Protein AF-A0A645A146-F1 (afdb_monomer_lite)

Sequence (85 aa):
MEFTNPPYFINSIKINNGNALLSEMENNQNSFFMIQNTTLDKEIGVDIKTDSHTKIILKNGSVIPASYIKEEFKLTPGDMVIFMR

Foldseek 3Di:
DPPDDDPPFWPDKDKADADWDWDWDDDPPKIKIKTWGQDAADKIKIDTDGDQAKWKQDPVRDIDTPVVCPDIDIAGHGGMIMIMD

pLDDT: mean 92.21, std 8.39, range [42.38, 97.44]

Radius of gyration: 12.28 Å; chains: 1; bounding box: 28×28×33 Å

Secondary structure (DSSP, 8-state):
-------TTEEEEEEESS-EEEEEEE-SS-EEEEEEE--SSS-EEEE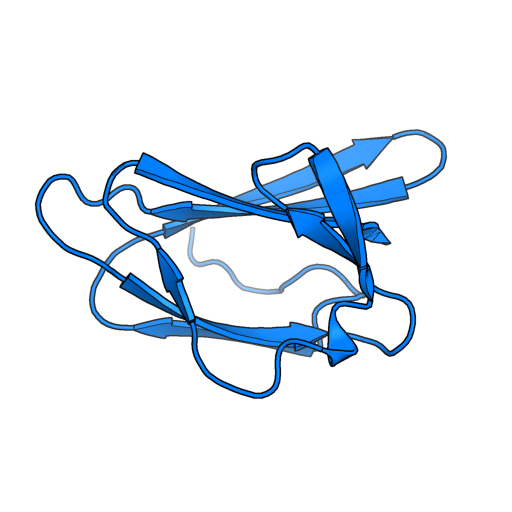EEE-TT-EEE-TTS-EEEGGG--S-EEE-TT-EEEEE-

Organism: NCBI:txid1076179

Structure (mmCIF, N/CA/C/O backbone):
data_AF-A0A645A146-F1
#
_entry.id   AF-A0A645A146-F1
#
loop_
_atom_site.group_PDB
_atom_site.id
_atom_site.type_symbol
_atom_site.label_atom_id
_atom_site.label_alt_id
_atom_site.label_comp_id
_atom_site.label_asym_id
_atom_site.label_entity_id
_atom_site.label_seq_id
_atom_site.pdbx_PDB_ins_code
_atom_site.Cartn_x
_atom_site.Cartn_y
_atom_site.Cartn_z
_atom_site.occupancy
_atom_site.B_iso_or_equiv
_atom_site.auth_seq_id
_atom_site.auth_comp_id
_atom_site.auth_asym_id
_atom_site.auth_atom_id
_atom_site.pdbx_PDB_model_num
ATOM 1 N N . MET A 1 1 ? -2.955 -17.757 8.271 1.00 42.38 1 MET A N 1
ATOM 2 C CA . MET A 1 1 ? -1.620 -17.614 7.660 1.00 42.38 1 MET A CA 1
ATOM 3 C C . MET A 1 1 ? -1.173 -16.203 7.948 1.00 42.38 1 MET A C 1
ATOM 5 O O . MET A 1 1 ? -1.910 -15.283 7.620 1.00 42.38 1 MET A O 1
ATOM 9 N N . GLU A 1 2 ? -0.055 -16.041 8.644 1.00 54.78 2 GLU A N 1
ATOM 10 C CA . GLU A 1 2 ? 0.572 -14.730 8.801 1.00 54.78 2 GLU A CA 1
ATOM 11 C C . GLU A 1 2 ? 1.214 -14.340 7.465 1.00 54.78 2 GLU A C 1
ATOM 13 O O . GLU A 1 2 ? 1.707 -15.200 6.736 1.00 54.78 2 GLU A O 1
ATOM 18 N N . PHE A 1 3 ? 1.157 -13.060 7.109 1.00 65.00 3 PHE A N 1
ATOM 19 C CA . PHE A 1 3 ? 1.844 -12.531 5.935 1.00 65.00 3 PHE A CA 1
ATOM 20 C C . PHE A 1 3 ? 3.353 -12.574 6.199 1.00 65.00 3 PHE A C 1
ATOM 22 O O . PHE A 1 3 ? 3.869 -11.755 6.954 1.00 65.00 3 PHE A O 1
ATOM 29 N N . THR A 1 4 ? 4.049 -13.572 5.651 1.00 70.12 4 THR A N 1
ATOM 30 C CA . THR A 1 4 ? 5.452 -13.827 6.011 1.00 70.12 4 THR A CA 1
ATOM 31 C C . THR A 1 4 ? 6.448 -13.052 5.161 1.00 70.12 4 THR A C 1
ATOM 33 O O . THR A 1 4 ? 7.496 -12.691 5.680 1.00 70.12 4 THR A O 1
ATOM 36 N N . ASN A 1 5 ? 6.142 -12.783 3.886 1.00 81.81 5 ASN A N 1
ATOM 37 C CA . ASN A 1 5 ? 7.029 -12.047 2.984 1.00 81.81 5 ASN A CA 1
ATOM 38 C C . ASN A 1 5 ? 6.225 -11.134 2.050 1.00 81.81 5 ASN A C 1
ATOM 40 O O . ASN A 1 5 ? 5.280 -11.614 1.421 1.00 81.81 5 ASN A O 1
ATOM 44 N N . PRO A 1 6 ? 6.594 -9.850 1.929 1.00 87.56 6 PRO A N 1
ATOM 45 C CA . PRO A 1 6 ? 6.013 -8.978 0.926 1.00 87.56 6 PRO A CA 1
ATOM 46 C C . PRO A 1 6 ? 6.564 -9.265 -0.484 1.00 87.56 6 PRO A C 1
ATOM 48 O O . PRO A 1 6 ? 7.606 -9.917 -0.609 1.00 87.56 6 PRO A O 1
ATOM 51 N N . PRO A 1 7 ? 5.893 -8.775 -1.547 1.00 91.19 7 PRO A N 1
ATOM 52 C CA . PRO A 1 7 ? 6.393 -8.893 -2.916 1.00 91.19 7 PRO A CA 1
ATOM 53 C C . PRO A 1 7 ? 7.786 -8.274 -3.069 1.00 91.19 7 PRO A C 1
ATOM 55 O O . PRO A 1 7 ? 8.129 -7.335 -2.353 1.00 91.19 7 PRO A O 1
ATOM 58 N N . TYR A 1 8 ? 8.571 -8.738 -4.046 1.00 93.69 8 TYR A N 1
ATOM 59 C CA . TYR A 1 8 ? 9.999 -8.390 -4.187 1.00 93.69 8 TYR A CA 1
ATOM 60 C C . TYR A 1 8 ? 10.303 -6.882 -4.304 1.00 93.69 8 TYR A C 1
ATOM 62 O O . TYR A 1 8 ? 11.435 -6.459 -4.084 1.00 93.69 8 TYR A O 1
ATOM 70 N N . PHE A 1 9 ? 9.311 -6.075 -4.679 1.00 94.94 9 PHE A N 1
ATOM 71 C CA . PHE A 1 9 ? 9.412 -4.624 -4.852 1.00 94.94 9 PHE A CA 1
ATOM 72 C C . PHE A 1 9 ? 8.955 -3.818 -3.625 1.00 94.94 9 PHE A C 1
ATOM 74 O O . PHE A 1 9 ? 9.018 -2.586 -3.623 1.00 94.94 9 PHE A O 1
ATOM 81 N N . ILE A 1 10 ? 8.518 -4.505 -2.569 1.00 95.06 10 ILE A N 1
ATOM 82 C CA . ILE A 1 10 ? 8.130 -3.939 -1.281 1.00 95.06 10 ILE A CA 1
ATOM 83 C C . ILE A 1 10 ? 9.203 -4.318 -0.253 1.00 95.06 10 ILE A C 1
ATOM 85 O O . ILE A 1 10 ? 9.310 -5.461 0.178 1.00 95.06 10 ILE A O 1
ATOM 89 N N . ASN A 1 11 ? 9.991 -3.334 0.173 1.00 93.50 11 ASN A N 1
ATOM 90 C CA . ASN A 1 11 ? 11.086 -3.526 1.126 1.00 93.50 11 ASN A CA 1
ATOM 91 C C . ASN A 1 11 ? 10.577 -3.744 2.556 1.00 93.50 11 ASN A C 1
ATOM 93 O O . ASN A 1 11 ? 11.159 -4.506 3.324 1.00 93.50 11 ASN A O 1
ATOM 97 N N . SER A 1 12 ? 9.514 -3.037 2.941 1.00 93.06 12 SER A N 1
ATOM 98 C CA . SER A 1 12 ? 8.877 -3.195 4.247 1.00 93.06 12 SER A CA 1
ATOM 99 C C . SER A 1 12 ? 7.449 -2.681 4.216 1.00 93.06 12 SER A C 1
ATOM 101 O O . SER A 1 12 ? 7.161 -1.702 3.529 1.00 93.06 12 SER A O 1
ATOM 103 N N . ILE A 1 13 ? 6.586 -3.282 5.027 1.00 93.19 13 ILE A N 1
ATOM 104 C CA . ILE A 1 13 ? 5.223 -2.819 5.268 1.00 93.19 13 ILE A CA 1
ATOM 105 C C . ILE A 1 13 ? 4.891 -2.956 6.751 1.00 93.19 13 ILE A C 1
ATOM 107 O O . ILE A 1 13 ? 5.193 -3.974 7.374 1.00 93.19 13 ILE A O 1
ATOM 111 N N . LYS A 1 14 ? 4.246 -1.935 7.306 1.00 93.56 14 LYS A N 1
ATOM 112 C CA . LYS A 1 14 ? 3.687 -1.941 8.651 1.00 93.56 14 LYS A CA 1
ATOM 113 C C . LYS A 1 14 ? 2.270 -1.382 8.605 1.00 93.56 14 LYS A C 1
ATOM 115 O O . LYS A 1 14 ? 2.046 -0.284 8.101 1.00 93.56 14 LYS A O 1
ATOM 120 N N . ILE A 1 15 ? 1.329 -2.150 9.148 1.00 93.94 15 ILE A N 1
ATOM 121 C CA . ILE A 1 15 ? -0.060 -1.731 9.335 1.00 93.94 15 ILE A CA 1
ATOM 122 C C . ILE A 1 15 ? -0.251 -1.371 10.803 1.00 93.94 15 ILE A C 1
ATOM 124 O O . ILE A 1 15 ? -0.003 -2.190 11.688 1.00 93.94 15 ILE A O 1
ATOM 128 N N . ASN A 1 16 ? -0.689 -0.144 11.056 1.00 94.62 16 ASN A N 1
ATOM 129 C CA . ASN A 1 16 ? -0.940 0.371 12.392 1.00 94.62 16 ASN A CA 1
ATOM 130 C C . ASN A 1 16 ? -2.451 0.507 12.634 1.00 94.62 16 ASN A C 1
ATOM 132 O O . ASN A 1 16 ? -3.207 0.924 11.756 1.00 94.62 16 ASN A O 1
ATOM 136 N N . ASN A 1 17 ? -2.878 0.206 13.864 1.00 91.62 17 ASN A N 1
ATOM 137 C CA . ASN A 1 17 ? -4.229 0.450 14.387 1.00 91.62 17 ASN A CA 1
ATOM 138 C C . ASN A 1 17 ? -5.399 -0.321 13.744 1.00 91.62 17 ASN A C 1
ATOM 140 O O . ASN A 1 17 ? -6.555 0.036 13.980 1.00 91.62 17 ASN A O 1
ATOM 144 N N . GLY A 1 18 ? -5.168 -1.434 13.047 1.00 89.12 18 GLY A N 1
ATOM 145 C CA . GLY A 1 18 ? -6.258 -2.280 12.553 1.00 89.12 18 GLY A CA 1
ATOM 146 C C . GLY A 1 18 ? -5.790 -3.444 11.694 1.00 89.12 18 GLY A C 1
ATOM 147 O O . GLY A 1 18 ? -4.624 -3.828 11.745 1.00 89.12 18 GLY A O 1
ATOM 148 N N . ASN A 1 19 ? -6.723 -3.988 10.914 1.00 90.62 19 ASN A N 1
ATOM 149 C CA . ASN A 1 19 ? -6.461 -5.070 9.974 1.00 90.62 19 ASN A CA 1
ATOM 150 C C . ASN A 1 19 ? -6.532 -4.546 8.540 1.00 90.62 19 ASN A C 1
ATOM 152 O O . ASN A 1 19 ? -7.365 -3.694 8.218 1.00 90.62 19 ASN A O 1
ATOM 156 N N . ALA A 1 20 ? -5.674 -5.096 7.688 1.00 93.94 20 ALA A N 1
ATOM 157 C CA . ALA A 1 20 ? -5.701 -4.857 6.258 1.00 93.94 20 ALA A CA 1
ATOM 158 C C . ALA A 1 20 ? -5.736 -6.185 5.503 1.00 93.94 20 ALA A C 1
ATOM 160 O O . ALA A 1 20 ? -5.089 -7.154 5.908 1.00 93.94 20 ALA A O 1
ATOM 161 N N . LEU A 1 21 ? -6.455 -6.206 4.384 1.00 94.12 21 LEU A N 1
ATOM 162 C CA . LEU A 1 21 ? -6.319 -7.249 3.379 1.00 94.12 21 LEU A CA 1
ATOM 163 C C . LEU A 1 21 ? -5.134 -6.883 2.489 1.00 94.12 21 LEU A C 1
ATOM 165 O O . LEU A 1 21 ? -5.101 -5.794 1.914 1.00 94.12 21 LEU A O 1
ATOM 169 N N . LEU A 1 22 ? -4.182 -7.803 2.384 1.00 94.25 22 LEU A N 1
ATOM 170 C CA . LEU A 1 22 ? -3.023 -7.695 1.508 1.00 94.25 22 LEU A CA 1
ATOM 171 C C . LEU A 1 22 ? -3.197 -8.700 0.371 1.00 94.25 22 LEU A C 1
ATOM 173 O O . LEU A 1 22 ? -3.451 -9.874 0.636 1.00 94.25 22 LEU A O 1
ATOM 177 N N . SER A 1 23 ? -3.070 -8.251 -0.875 1.00 93.62 23 SER A N 1
ATOM 178 C CA . SER A 1 23 ? -3.155 -9.132 -2.042 1.00 93.62 23 SER A CA 1
ATOM 179 C C . SER A 1 23 ? -2.050 -8.827 -3.032 1.00 93.62 23 SER A C 1
ATOM 181 O O . SER A 1 23 ? -1.817 -7.671 -3.383 1.00 93.62 23 SER A O 1
ATOM 183 N N . GLU A 1 24 ? -1.422 -9.883 -3.527 1.00 93.94 24 GLU A N 1
ATOM 184 C CA . GLU A 1 24 ? -0.542 -9.834 -4.685 1.00 93.94 24 GLU A CA 1
ATOM 185 C C . GLU A 1 24 ? -1.329 -10.269 -5.922 1.00 93.94 24 GLU A C 1
ATOM 187 O O . GLU A 1 24 ? -2.165 -11.173 -5.855 1.00 93.94 24 GLU A O 1
ATOM 192 N N . MET A 1 25 ? -1.122 -9.569 -7.030 1.00 94.31 25 MET A N 1
ATOM 193 C CA . MET A 1 25 ? -1.719 -9.882 -8.325 1.00 94.31 25 MET A CA 1
ATOM 194 C C . MET A 1 25 ? -0.660 -9.672 -9.397 1.00 94.31 25 MET A C 1
ATOM 196 O O . MET A 1 25 ? 0.182 -8.787 -9.275 1.00 94.31 25 MET A O 1
ATOM 200 N N . GLU A 1 26 ? -0.722 -10.432 -10.477 1.00 94.75 26 GLU A N 1
ATOM 201 C CA . GLU A 1 26 ? 0.214 -10.299 -11.586 1.00 94.75 26 GLU A CA 1
ATOM 202 C C . GLU A 1 26 ? -0.518 -10.356 -12.921 1.00 94.75 26 GLU A C 1
ATOM 204 O O . GLU A 1 26 ? -1.582 -10.963 -13.063 1.00 94.75 26 GLU A O 1
ATOM 209 N N . ASN A 1 27 ? 0.064 -9.699 -13.915 1.00 92.19 27 ASN A N 1
ATOM 210 C CA . ASN A 1 27 ? -0.224 -9.966 -15.312 1.00 92.19 27 ASN A CA 1
ATOM 211 C C . ASN A 1 27 ? 1.098 -10.164 -16.062 1.00 92.19 27 ASN A C 1
ATOM 213 O O . ASN A 1 27 ? 2.173 -10.062 -15.481 1.00 92.19 27 ASN A O 1
ATOM 217 N N . ASN A 1 28 ? 1.029 -10.401 -17.372 1.00 92.69 28 ASN A N 1
ATOM 218 C CA . ASN A 1 28 ? 2.214 -10.680 -18.193 1.00 92.69 28 ASN A CA 1
ATOM 219 C C . ASN A 1 28 ? 3.298 -9.583 -18.160 1.00 92.69 28 ASN A C 1
ATOM 221 O O . ASN A 1 28 ? 4.400 -9.814 -18.648 1.00 92.69 28 ASN A O 1
ATOM 225 N N . GLN A 1 29 ? 2.977 -8.377 -17.685 1.00 92.81 29 GLN A N 1
ATOM 226 C CA . GLN A 1 29 ? 3.849 -7.207 -17.756 1.00 92.81 29 GLN A CA 1
ATOM 227 C C . GLN A 1 29 ? 4.127 -6.546 -16.405 1.00 92.81 29 GLN A C 1
ATOM 229 O O . GLN A 1 29 ? 5.118 -5.832 -16.307 1.00 92.81 29 GLN A O 1
ATOM 234 N N . ASN A 1 30 ? 3.258 -6.715 -15.407 1.00 94.62 30 ASN A N 1
ATOM 235 C CA . ASN A 1 30 ? 3.328 -5.970 -14.154 1.00 94.62 30 ASN A CA 1
ATOM 236 C C . ASN A 1 30 ? 2.958 -6.853 -12.966 1.00 94.62 30 ASN A C 1
ATOM 238 O O . ASN A 1 30 ? 2.040 -7.678 -13.049 1.00 94.62 30 ASN A O 1
ATOM 242 N N . SER A 1 31 ? 3.601 -6.573 -11.840 1.00 96.19 31 SER A N 1
ATOM 243 C CA . SER A 1 31 ? 3.210 -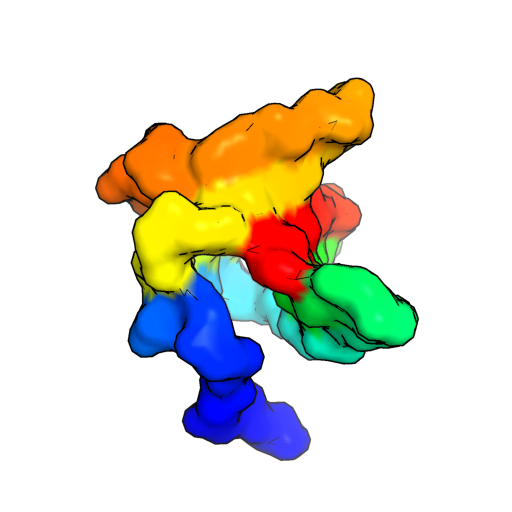7.088 -10.531 1.00 96.19 31 SER A CA 1
ATOM 244 C C . SER A 1 31 ? 2.491 -5.995 -9.749 1.00 96.19 31 SER A C 1
ATOM 246 O O . SER A 1 31 ? 2.876 -4.826 -9.782 1.00 96.19 31 SER A O 1
ATOM 248 N N . PHE A 1 32 ? 1.439 -6.367 -9.029 1.00 96.31 32 PHE A N 1
ATOM 249 C CA . PHE A 1 32 ? 0.622 -5.458 -8.240 1.00 96.31 32 PHE A CA 1
ATOM 250 C C . PHE A 1 32 ? 0.563 -5.908 -6.790 1.00 96.31 32 PHE A C 1
ATOM 252 O O . PHE A 1 32 ? 0.425 -7.094 -6.493 1.00 96.31 32 PHE A O 1
ATOM 259 N N . PHE A 1 33 ? 0.594 -4.936 -5.886 1.00 96.19 33 PHE A N 1
ATOM 260 C CA . PHE A 1 33 ? 0.395 -5.163 -4.465 1.00 96.19 33 PHE A CA 1
ATOM 261 C C . PH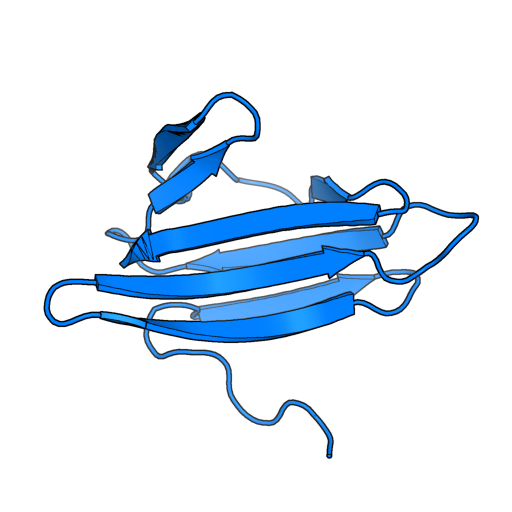E A 1 33 ? -0.698 -4.245 -3.935 1.00 96.19 33 PHE A C 1
ATOM 263 O O . PHE A 1 33 ? -0.593 -3.022 -4.005 1.00 96.19 33 PHE A O 1
ATOM 270 N N . MET A 1 34 ? -1.764 -4.844 -3.425 1.00 95.56 34 MET A N 1
ATOM 271 C CA . MET A 1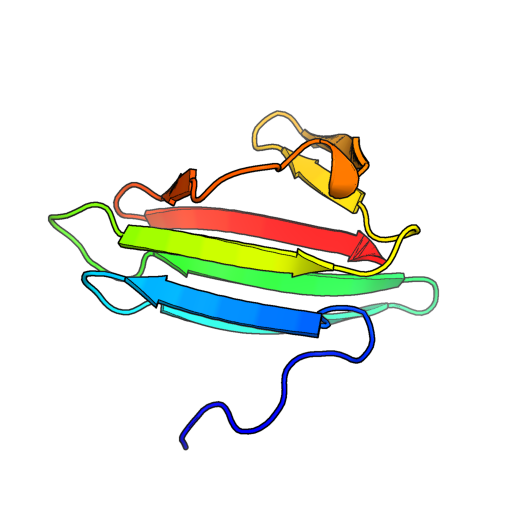 34 ? -2.954 -4.159 -2.947 1.00 95.56 34 MET A CA 1
ATOM 272 C C . MET A 1 34 ? -3.025 -4.223 -1.428 1.00 95.56 34 MET A C 1
ATOM 274 O O . MET A 1 34 ? -2.857 -5.290 -0.840 1.00 95.56 34 MET A O 1
ATOM 278 N N . ILE A 1 35 ? -3.342 -3.087 -0.812 1.00 95.38 35 ILE A N 1
ATOM 279 C CA . ILE A 1 35 ? -3.622 -2.972 0.619 1.00 95.38 35 ILE A CA 1
ATOM 280 C C . ILE A 1 35 ? -5.005 -2.355 0.753 1.00 95.38 35 ILE A C 1
ATOM 282 O O . ILE A 1 35 ? -5.231 -1.248 0.264 1.00 95.38 35 ILE A O 1
ATOM 286 N N . GLN A 1 36 ? -5.918 -3.051 1.419 1.00 95.75 36 GLN A N 1
ATOM 287 C CA . GLN A 1 36 ? -7.268 -2.562 1.680 1.00 95.75 36 GLN A CA 1
ATOM 288 C C . GLN A 1 36 ? -7.543 -2.530 3.179 1.00 95.75 36 GLN A C 1
ATOM 290 O O . GLN A 1 36 ? -7.302 -3.516 3.876 1.00 95.75 36 GLN A O 1
ATOM 295 N N . ASN A 1 37 ? -8.092 -1.422 3.675 1.00 96.44 37 ASN A N 1
ATOM 296 C CA . ASN A 1 37 ? -8.599 -1.361 5.039 1.00 96.44 37 ASN A CA 1
ATOM 297 C C . ASN A 1 37 ? -9.896 -2.176 5.144 1.00 96.44 37 ASN A C 1
ATOM 299 O O . ASN A 1 37 ? -10.926 -1.791 4.591 1.00 96.44 37 ASN A O 1
ATOM 303 N N . THR A 1 38 ? -9.852 -3.289 5.878 1.00 95.25 38 THR A N 1
ATOM 304 C CA . THR A 1 38 ? -11.023 -4.153 6.116 1.00 95.25 38 THR A CA 1
ATOM 305 C C . THR A 1 38 ? -11.783 -3.794 7.387 1.00 95.25 38 THR A C 1
ATOM 307 O O . THR A 1 38 ? -12.744 -4.470 7.750 1.00 95.25 38 THR A O 1
ATOM 310 N N . THR A 1 39 ? -11.329 -2.775 8.112 1.00 94.06 39 THR A N 1
ATOM 311 C CA . THR A 1 39 ? -11.993 -2.295 9.320 1.00 94.06 39 THR A CA 1
ATOM 312 C C . THR A 1 39 ? -13.192 -1.430 8.939 1.00 94.06 39 THR A C 1
ATOM 314 O O . THR A 1 39 ? -13.115 -0.654 7.991 1.00 94.06 39 THR A O 1
ATOM 317 N N . LEU A 1 40 ? -14.303 -1.565 9.667 1.00 92.12 40 LEU A N 1
ATOM 318 C CA . LEU A 1 40 ? -15.579 -0.933 9.308 1.00 92.12 40 LEU A CA 1
ATOM 319 C C . LEU A 1 40 ? -15.731 0.497 9.842 1.00 92.12 40 LEU A C 1
ATOM 321 O O . LEU A 1 40 ? -16.502 1.275 9.292 1.00 92.12 40 LEU A O 1
ATOM 325 N N . ASP A 1 41 ? -15.023 0.838 10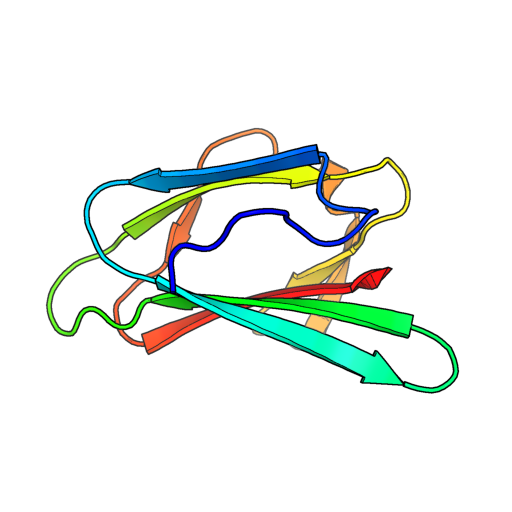.916 1.00 95.06 41 ASP A N 1
ATOM 326 C CA . ASP A 1 41 ? -15.320 2.004 11.753 1.00 95.06 41 ASP A CA 1
ATOM 327 C C . ASP A 1 41 ? -14.108 2.901 12.044 1.00 95.06 41 ASP A C 1
ATOM 329 O O . ASP A 1 41 ? -14.260 3.960 12.650 1.00 95.06 41 ASP A O 1
ATOM 333 N N . LYS A 1 42 ? -12.904 2.517 11.605 1.00 95.12 42 LYS A N 1
ATOM 334 C CA . LYS A 1 42 ? -11.685 3.301 11.838 1.00 95.12 42 LYS A CA 1
ATOM 335 C C . LYS A 1 42 ? -10.682 3.249 10.694 1.00 95.12 42 LYS A C 1
ATOM 337 O O . LYS A 1 42 ? -10.600 2.289 9.927 1.00 95.12 42 LYS A O 1
ATOM 342 N N . GLU A 1 43 ? -9.891 4.311 10.627 1.00 97.19 43 GLU A N 1
ATOM 343 C CA . GLU A 1 43 ? -8.729 4.415 9.751 1.00 97.19 43 GLU A CA 1
ATOM 344 C C . GLU A 1 43 ? -7.611 3.472 10.213 1.00 97.19 43 GLU A C 1
ATOM 346 O O . GLU A 1 43 ? -7.454 3.210 11.409 1.00 97.19 43 GLU A O 1
ATOM 351 N N . ILE A 1 44 ? -6.796 3.023 9.262 1.00 96.75 44 ILE A N 1
ATOM 352 C CA . ILE A 1 44 ? -5.522 2.350 9.534 1.00 96.75 44 ILE A CA 1
ATOM 353 C C . ILE A 1 44 ? -4.365 3.189 9.000 1.00 96.75 44 ILE A C 1
ATOM 355 O O . ILE A 1 44 ? -4.512 3.882 7.991 1.00 96.75 44 ILE A O 1
ATOM 359 N N . GLY A 1 45 ? -3.222 3.113 9.676 1.00 96.69 45 GLY A N 1
ATOM 360 C CA . GLY A 1 45 ? -1.965 3.694 9.207 1.00 96.69 45 GLY A CA 1
ATOM 361 C C . GLY A 1 45 ? -1.183 2.679 8.381 1.00 96.69 45 GLY A C 1
ATOM 362 O O . GLY A 1 45 ? -1.086 1.513 8.770 1.00 96.69 45 GLY A O 1
ATOM 363 N N . VAL A 1 46 ? -0.633 3.112 7.251 1.00 95.38 46 VAL A N 1
ATOM 364 C CA . VAL A 1 46 ? 0.213 2.308 6.369 1.00 95.38 46 VAL A CA 1
ATOM 365 C C . VAL A 1 46 ? 1.564 2.998 6.229 1.00 95.38 46 VAL A C 1
ATOM 367 O O . VAL A 1 46 ? 1.666 4.065 5.626 1.00 95.38 46 VAL A O 1
ATOM 370 N N . ASP A 1 47 ? 2.601 2.366 6.772 1.00 95.38 47 ASP A N 1
ATOM 371 C CA . ASP A 1 47 ? 4.000 2.728 6.537 1.00 95.38 47 ASP A CA 1
ATOM 372 C C . ASP A 1 47 ? 4.612 1.676 5.609 1.00 95.38 47 ASP A C 1
ATOM 374 O O . ASP A 1 47 ? 4.660 0.485 5.935 1.00 95.38 47 ASP A O 1
ATOM 378 N N . ILE A 1 48 ? 5.017 2.102 4.414 1.00 94.38 48 ILE A N 1
ATOM 379 C CA . ILE A 1 48 ? 5.502 1.216 3.362 1.00 94.38 48 ILE A CA 1
ATOM 380 C C . ILE A 1 48 ? 6.749 1.790 2.704 1.00 94.38 48 ILE A C 1
ATOM 382 O O . ILE A 1 48 ? 6.815 2.966 2.352 1.00 94.38 48 ILE A O 1
ATOM 386 N N . LYS A 1 49 ? 7.737 0.925 2.485 1.00 94.81 49 LYS A N 1
ATOM 387 C CA . LYS A 1 49 ? 8.940 1.239 1.715 1.00 94.81 49 LYS A CA 1
ATOM 388 C C . LYS A 1 49 ? 8.976 0.356 0.487 1.00 94.81 49 LYS A C 1
ATOM 390 O O . LYS A 1 49 ? 8.804 -0.855 0.586 1.00 94.81 49 LYS A O 1
ATOM 395 N N . THR A 1 50 ? 9.233 0.967 -0.657 1.00 96.00 50 THR A N 1
ATOM 396 C CA . THR A 1 50 ? 9.247 0.307 -1.965 1.00 96.00 50 THR A CA 1
ATOM 397 C C . THR A 1 50 ? 10.589 0.524 -2.651 1.00 96.00 50 THR A C 1
ATOM 399 O O . THR A 1 50 ? 11.411 1.321 -2.181 1.00 96.00 50 THR A O 1
ATOM 402 N N . ASP A 1 51 ? 10.850 -0.215 -3.726 1.00 95.31 51 ASP A N 1
ATOM 403 C CA . ASP A 1 51 ? 11.999 0.066 -4.584 1.00 95.31 51 ASP A CA 1
ATOM 404 C C . ASP A 1 51 ? 11.815 1.374 -5.387 1.00 95.31 51 ASP A C 1
ATOM 406 O O . ASP A 1 51 ? 10.748 1.987 -5.417 1.00 95.31 51 ASP A O 1
ATOM 410 N N . SER A 1 52 ? 12.869 1.819 -6.073 1.00 95.00 52 SER A N 1
ATOM 411 C CA . SER A 1 52 ? 12.863 3.093 -6.810 1.00 95.00 52 SER A CA 1
ATOM 412 C C . SER A 1 52 ? 11.959 3.124 -8.047 1.00 95.00 52 SER A C 1
ATOM 414 O O . SER A 1 52 ? 11.767 4.187 -8.634 1.00 95.00 52 SER A O 1
ATOM 416 N N . HIS A 1 53 ? 11.457 1.976 -8.487 1.00 96.19 53 HIS A N 1
ATOM 417 C CA . HIS A 1 53 ? 10.720 1.826 -9.740 1.00 96.19 53 HIS A CA 1
ATOM 418 C C . HIS A 1 53 ? 9.234 1.528 -9.510 1.00 96.19 53 HIS A C 1
ATOM 420 O O . HIS A 1 53 ? 8.447 1.561 -10.458 1.00 96.19 53 HIS A O 1
ATOM 426 N N . THR A 1 54 ? 8.857 1.248 -8.264 1.00 97.25 54 THR A N 1
ATOM 427 C CA . THR A 1 54 ? 7.479 1.017 -7.857 1.00 97.25 54 THR A CA 1
ATOM 428 C C . THR A 1 54 ? 6.662 2.291 -8.030 1.00 97.25 54 THR A C 1
ATOM 430 O O . THR A 1 54 ? 7.087 3.407 -7.709 1.00 97.25 54 THR A O 1
ATOM 433 N N . LYS A 1 55 ? 5.451 2.122 -8.543 1.00 97.44 55 LYS A N 1
ATOM 434 C CA . LYS A 1 55 ? 4.464 3.182 -8.731 1.00 97.44 55 LYS A CA 1
ATOM 435 C C . LYS A 1 55 ? 3.272 2.932 -7.819 1.00 97.44 55 LYS A C 1
ATOM 437 O O . LYS A 1 55 ? 2.997 1.793 -7.460 1.00 97.44 55 LYS A O 1
ATOM 442 N N . ILE A 1 56 ? 2.555 3.990 -7.473 1.00 96.31 56 ILE A N 1
ATOM 443 C CA . ILE A 1 56 ? 1.261 3.925 -6.793 1.00 96.31 56 ILE A CA 1
ATOM 444 C C . ILE A 1 56 ? 0.165 4.347 -7.772 1.00 96.31 56 ILE A C 1
ATOM 446 O O . ILE A 1 56 ? 0.310 5.332 -8.502 1.00 96.31 56 ILE A O 1
ATOM 450 N N . ILE A 1 57 ? -0.929 3.592 -7.771 1.00 95.06 57 ILE A N 1
ATOM 451 C CA . ILE A 1 57 ? -2.163 3.918 -8.479 1.00 95.06 57 ILE A CA 1
ATOM 452 C C . ILE A 1 57 ? -3.073 4.649 -7.492 1.00 95.06 57 ILE A C 1
ATOM 454 O O . ILE A 1 57 ? -3.485 4.098 -6.470 1.00 95.06 57 ILE A O 1
ATOM 458 N N . LEU A 1 58 ? -3.359 5.914 -7.783 1.00 89.25 58 LEU A N 1
ATOM 459 C CA . LEU A 1 58 ? -4.231 6.757 -6.974 1.00 89.25 58 LEU A CA 1
ATOM 460 C C . LEU A 1 58 ? -5.705 6.458 -7.271 1.00 89.25 58 LEU A C 1
ATOM 462 O O . LEU A 1 58 ? -6.053 5.951 -8.336 1.00 89.25 58 LEU A O 1
ATOM 466 N N . LYS A 1 59 ? -6.601 6.855 -6.358 1.00 85.62 59 LYS A N 1
ATOM 467 C CA . LYS A 1 59 ? -8.057 6.648 -6.499 1.00 85.62 59 LYS A CA 1
ATOM 468 C C . LYS A 1 59 ? -8.649 7.244 -7.782 1.00 85.62 59 LYS A C 1
ATOM 470 O O . LYS A 1 59 ? -9.652 6.756 -8.282 1.00 85.62 59 LYS A O 1
ATOM 475 N N . ASN A 1 60 ? -8.032 8.299 -8.315 1.00 88.94 60 ASN A N 1
ATOM 476 C CA . ASN A 1 60 ? -8.438 8.932 -9.571 1.00 88.94 60 ASN A CA 1
ATOM 477 C C . ASN A 1 60 ? -7.860 8.234 -10.824 1.00 88.94 60 ASN A C 1
ATOM 479 O O . ASN A 1 60 ? -7.953 8.785 -11.917 1.00 88.94 60 ASN A O 1
ATOM 483 N N . GLY A 1 61 ? -7.207 7.078 -10.671 1.00 90.38 61 GLY A N 1
ATOM 484 C CA . GLY A 1 61 ? -6.561 6.326 -11.750 1.00 90.38 61 GLY A CA 1
ATOM 485 C C . GLY A 1 61 ? -5.192 6.864 -12.179 1.00 90.38 61 GLY A C 1
ATOM 486 O O . GLY A 1 61 ? -4.544 6.261 -13.031 1.00 90.38 61 GLY A O 1
ATOM 487 N N . SER A 1 62 ? -4.723 7.976 -11.605 1.00 93.69 62 SER A N 1
ATOM 488 C CA . SER A 1 62 ? -3.390 8.505 -11.904 1.00 93.69 62 SER A CA 1
ATOM 489 C C . SER A 1 62 ? -2.304 7.606 -11.323 1.00 93.69 62 SER A C 1
ATOM 491 O O . SER A 1 62 ? -2.448 7.073 -10.223 1.00 93.69 62 SER A O 1
ATOM 493 N N . VAL A 1 63 ? -1.190 7.489 -12.043 1.00 95.94 63 VAL A N 1
ATOM 494 C CA . VAL A 1 63 ? -0.042 6.677 -11.635 1.00 95.94 63 VAL A CA 1
ATOM 495 C C . VAL A 1 63 ? 1.145 7.590 -11.366 1.00 95.94 63 VAL A C 1
ATOM 497 O O . VAL A 1 63 ? 1.596 8.300 -12.265 1.00 95.94 63 VAL A O 1
ATOM 500 N N . ILE A 1 64 ? 1.661 7.563 -10.138 1.00 95.56 64 ILE A N 1
ATOM 501 C CA . ILE A 1 64 ? 2.827 8.359 -9.729 1.00 95.56 64 ILE A CA 1
ATOM 502 C C . ILE A 1 64 ? 3.913 7.457 -9.123 1.00 95.56 64 ILE A C 1
ATOM 504 O O . ILE A 1 64 ? 3.605 6.350 -8.677 1.00 95.56 64 ILE A O 1
ATOM 508 N N . PRO A 1 65 ? 5.185 7.889 -9.088 1.00 96.56 65 PRO A N 1
ATOM 509 C CA . PRO A 1 65 ? 6.230 7.163 -8.371 1.00 96.56 65 PRO A CA 1
ATOM 510 C C . PRO A 1 65 ? 5.875 6.978 -6.889 1.00 96.56 65 PRO A C 1
ATOM 512 O O . PRO A 1 65 ? 5.483 7.934 -6.218 1.00 96.56 65 PRO A O 1
ATOM 515 N N . ALA A 1 66 ? 6.059 5.767 -6.356 1.00 95.88 66 ALA A N 1
ATOM 516 C CA . ALA A 1 66 ? 5.804 5.484 -4.942 1.00 95.88 66 ALA A CA 1
ATOM 517 C C . ALA A 1 66 ? 6.778 6.231 -4.010 1.00 95.88 66 ALA A C 1
ATOM 519 O O . ALA A 1 66 ? 6.452 6.484 -2.856 1.00 95.88 66 ALA A O 1
ATOM 520 N N . SER A 1 67 ? 7.930 6.675 -4.528 1.00 93.31 67 SER A N 1
ATOM 521 C CA . SER A 1 67 ? 8.910 7.508 -3.813 1.00 93.31 67 SER A CA 1
ATOM 522 C C . SER A 1 67 ? 8.379 8.874 -3.358 1.00 93.31 67 SER A C 1
ATOM 524 O O . SER A 1 67 ? 9.033 9.559 -2.571 1.00 93.31 67 SER A O 1
ATOM 526 N N . TYR A 1 68 ? 7.204 9.294 -3.837 1.00 91.94 68 TYR A N 1
ATOM 527 C CA . TYR A 1 68 ? 6.534 10.503 -3.353 1.00 91.94 68 TYR A CA 1
ATOM 528 C C . TYR A 1 68 ? 5.840 10.292 -2.001 1.00 91.94 68 TYR A C 1
ATOM 530 O O . TYR A 1 68 ? 5.551 11.270 -1.312 1.00 91.94 68 TYR A O 1
ATOM 538 N N . ILE A 1 69 ? 5.629 9.039 -1.587 1.00 89.19 69 ILE A N 1
ATOM 539 C CA . ILE A 1 69 ? 5.129 8.682 -0.260 1.00 89.19 69 ILE A CA 1
ATOM 540 C C . ILE A 1 69 ? 6.325 8.650 0.689 1.00 89.19 69 ILE A C 1
ATOM 542 O O . ILE A 1 69 ? 7.137 7.729 0.661 1.00 89.19 69 ILE A O 1
ATOM 546 N N . LYS A 1 70 ? 6.466 9.703 1.494 1.00 86.19 70 LYS A N 1
ATOM 547 C CA . LYS A 1 70 ? 7.598 9.865 2.421 1.00 86.19 70 LYS A CA 1
ATOM 548 C C . LYS A 1 70 ? 7.266 9.494 3.861 1.00 86.19 70 LYS A C 1
ATOM 550 O O . LYS A 1 70 ? 8.173 9.364 4.677 1.00 86.19 70 LYS A O 1
ATOM 555 N N . GLU A 1 71 ? 5.982 9.367 4.163 1.00 90.38 71 GLU A N 1
ATOM 556 C CA . GLU A 1 71 ? 5.455 9.237 5.514 1.00 90.38 71 GLU A CA 1
ATOM 557 C C . GLU A 1 71 ? 4.350 8.182 5.544 1.00 90.38 71 GLU A C 1
ATOM 559 O O . GLU A 1 71 ? 3.817 7.788 4.501 1.00 90.38 71 GLU A O 1
ATOM 564 N N . GLU A 1 72 ? 4.004 7.746 6.754 1.00 94.44 72 GLU A N 1
ATOM 565 C CA . GLU A 1 72 ? 2.806 6.949 6.988 1.00 94.44 72 GLU A CA 1
ATOM 566 C C . GLU A 1 72 ? 1.580 7.683 6.433 1.00 94.44 72 GLU A C 1
ATOM 568 O O . GLU A 1 72 ? 1.372 8.871 6.691 1.00 94.44 72 GLU A O 1
ATOM 573 N N . PHE A 1 73 ? 0.745 6.967 5.687 1.00 93.31 73 PHE A N 1
ATOM 574 C CA . PHE A 1 73 ? -0.521 7.493 5.195 1.00 93.31 73 PHE A CA 1
ATOM 575 C C . PHE A 1 73 ? -1.686 6.668 5.720 1.00 93.31 73 PHE A C 1
ATOM 577 O O . PHE A 1 73 ? -1.535 5.532 6.167 1.00 93.31 73 PHE A O 1
ATOM 584 N N . LYS A 1 74 ? -2.875 7.261 5.665 1.00 95.50 74 LYS A N 1
ATOM 585 C CA . LYS A 1 74 ? -4.081 6.654 6.209 1.00 95.50 74 LYS A CA 1
ATOM 586 C C . LYS A 1 74 ? -4.958 6.056 5.123 1.00 95.50 74 LYS A C 1
ATOM 588 O O . LYS A 1 74 ? -5.141 6.659 4.067 1.00 95.50 74 LYS A O 1
ATOM 593 N N . LEU A 1 75 ? -5.558 4.911 5.428 1.00 95.00 75 LEU A N 1
ATOM 594 C CA . LEU A 1 75 ? -6.659 4.337 4.660 1.00 95.00 75 LEU A CA 1
ATOM 595 C C . LEU A 1 75 ? -7.931 4.381 5.504 1.00 95.00 75 LEU A C 1
ATOM 597 O O . LEU A 1 75 ? -7.967 3.818 6.601 1.00 95.00 75 LEU A O 1
ATOM 601 N N . THR A 1 76 ? -8.977 5.035 5.000 1.00 96.25 76 THR A N 1
ATOM 602 C CA . THR A 1 76 ? -10.292 5.052 5.663 1.00 96.25 76 THR A CA 1
ATOM 603 C C . THR A 1 76 ? -11.016 3.705 5.475 1.00 96.25 76 THR A C 1
ATOM 605 O O . THR A 1 76 ? -10.572 2.900 4.653 1.00 96.25 76 THR A O 1
ATOM 608 N N . PRO A 1 77 ? -12.069 3.383 6.250 1.00 96.25 77 PRO A N 1
ATOM 609 C CA . PRO A 1 77 ? -12.825 2.140 6.081 1.00 96.25 77 PRO A CA 1
ATOM 610 C C . PRO A 1 77 ? -13.223 1.859 4.626 1.00 96.25 77 PRO A C 1
ATOM 612 O O . PRO A 1 77 ? -13.864 2.685 3.980 1.00 96.25 77 PRO A O 1
ATOM 615 N N . GLY A 1 78 ? -12.837 0.690 4.107 1.00 92.44 78 GLY A N 1
ATOM 616 C CA . GLY A 1 78 ? -13.113 0.276 2.728 1.00 92.44 78 GLY A CA 1
ATOM 617 C C . GLY A 1 78 ? -12.157 0.832 1.667 1.00 92.44 78 GLY A C 1
ATOM 618 O O . GLY A 1 78 ? -12.150 0.313 0.548 1.00 92.44 78 GLY A O 1
ATOM 619 N N . ASP A 1 79 ? -11.319 1.820 1.998 1.00 93.94 79 ASP A N 1
ATOM 620 C CA . ASP A 1 79 ? -10.314 2.339 1.075 1.00 93.94 79 ASP A CA 1
ATOM 621 C C . ASP A 1 79 ? -9.228 1.316 0.765 1.00 93.94 79 ASP A C 1
ATOM 623 O O . ASP A 1 79 ? -8.875 0.452 1.575 1.00 93.94 79 ASP A O 1
ATOM 627 N N . MET A 1 80 ? -8.625 1.506 -0.404 1.00 93.88 80 MET A N 1
ATOM 628 C CA . MET A 1 80 ? -7.495 0.724 -0.862 1.00 93.88 80 MET A CA 1
ATOM 629 C C . MET A 1 80 ? -6.417 1.591 -1.502 1.00 93.88 80 MET A C 1
ATOM 631 O O . MET A 1 80 ? -6.672 2.694 -1.994 1.00 93.88 80 MET A O 1
ATOM 635 N N . VAL A 1 81 ? -5.218 1.030 -1.542 1.00 94.81 81 VAL A N 1
ATOM 636 C CA . VAL A 1 81 ? -4.081 1.514 -2.317 1.00 94.81 81 VAL A CA 1
ATOM 637 C C . VAL A 1 81 ? -3.498 0.355 -3.115 1.00 94.81 81 VAL A C 1
ATOM 639 O O . VAL A 1 81 ? -3.481 -0.784 -2.643 1.00 94.81 81 VAL A O 1
ATOM 642 N N . ILE A 1 82 ? -3.036 0.645 -4.330 1.00 96.19 82 ILE A N 1
ATOM 643 C CA . ILE A 1 82 ? -2.410 -0.340 -5.212 1.00 96.19 82 ILE A CA 1
ATOM 644 C C . ILE A 1 82 ? -1.027 0.167 -5.608 1.00 96.19 82 ILE A C 1
ATOM 646 O O . ILE A 1 82 ? -0.881 1.282 -6.111 1.00 96.19 82 ILE A O 1
ATOM 650 N N . PHE A 1 83 ? -0.025 -0.678 -5.410 1.00 96.81 83 PHE A N 1
ATOM 651 C CA . PHE A 1 83 ? 1.331 -0.507 -5.907 1.00 96.81 83 PHE A CA 1
ATOM 652 C C . PHE A 1 83 ? 1.521 -1.356 -7.159 1.00 96.81 83 PHE A C 1
ATOM 654 O O . PHE A 1 83 ? 0.944 -2.434 -7.259 1.00 96.81 83 PHE A O 1
ATOM 661 N N . MET A 1 84 ? 2.313 -0.866 -8.106 1.00 96.88 84 MET A N 1
ATOM 662 C CA . MET A 1 84 ? 2.579 -1.508 -9.392 1.00 96.88 84 MET A CA 1
ATOM 663 C C . MET A 1 84 ? 4.077 -1.489 -9.679 1.00 96.88 84 MET A C 1
ATOM 665 O O . MET A 1 84 ? 4.720 -0.448 -9.494 1.00 96.88 84 MET A O 1
ATOM 669 N N . ARG A 1 85 ? 4.610 -2.608 -10.166 1.00 95.62 85 ARG A N 1
ATOM 670 C CA . ARG A 1 85 ? 6.018 -2.774 -10.506 1.00 95.62 85 ARG A CA 1
ATOM 671 C C . ARG A 1 85 ? 6.239 -3.3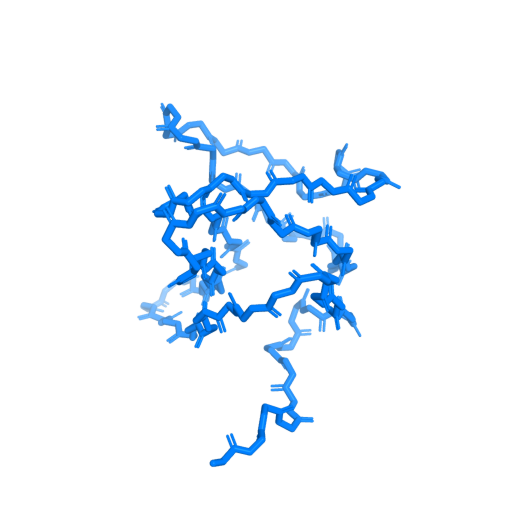79 -11.881 1.00 95.62 85 ARG A C 1
ATOM 673 O O . ARG A 1 85 ? 5.438 -4.262 -12.257 1.00 95.62 85 ARG A O 1
#